Protein AF-A0A948DIG7-F1 (afdb_monomer)

pLDDT: mean 87.03, std 10.54, range [55.75, 97.38]

Radius of gyration: 34.76 Å; Cα contacts (8 Å, |Δi|>4): 6; chains: 1; bounding box: 61×40×96 Å

Sequence (88 aa):
MKIGQAIIILIFLVTLAVIHLGIFTKSMEIKYQIEEIKIEFDKMHAENLSLAAKVSEKSSLERVAAIAREELDMVYPNNINYLKRAEK

Foldseek 3Di:
DPPVVVVVVVVVVVVVVVVVVVVVVVVVVVVVVVVVVVVVVVVVVVVVVVVVVVVVVVVVVVVVVVCCCPVVVDDDDPDDDDDDDDDD

Structure (mmCIF, N/CA/C/O backbone):
data_AF-A0A948DIG7-F1
#
_entry.id   AF-A0A948DIG7-F1
#
loop_
_atom_site.group_PDB
_atom_site.id
_atom_site.type_symbol
_atom_site.la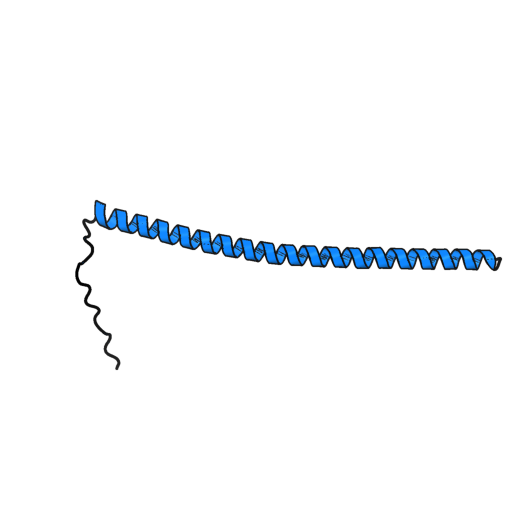bel_atom_id
_atom_site.label_alt_id
_atom_site.label_comp_id
_atom_site.label_asym_id
_atom_site.label_entity_id
_atom_site.label_seq_id
_atom_site.pdbx_PDB_ins_code
_atom_site.Cartn_x
_atom_site.Cartn_y
_atom_site.Cartn_z
_atom_site.occupancy
_atom_site.B_iso_or_equiv
_atom_site.auth_seq_id
_atom_site.auth_comp_id
_atom_site.auth_asym_id
_atom_site.auth_atom_id
_atom_site.pdbx_PDB_model_num
ATOM 1 N N . MET A 1 1 ? 24.943 -1.580 -50.218 1.00 60.19 1 MET A N 1
ATOM 2 C CA . MET A 1 1 ? 24.918 -0.785 -48.969 1.00 60.19 1 MET A CA 1
ATOM 3 C C . MET A 1 1 ? 26.358 -0.609 -48.510 1.00 60.19 1 MET A C 1
ATOM 5 O O . MET A 1 1 ? 27.060 -1.610 -48.431 1.00 60.19 1 MET A O 1
ATOM 9 N N . LYS A 1 2 ? 26.855 0.621 -48.327 1.00 78.31 2 LYS A N 1
ATOM 10 C CA . LYS A 1 2 ? 28.262 0.821 -47.926 1.00 78.31 2 LYS A CA 1
ATOM 11 C C . LYS A 1 2 ? 28.421 0.368 -46.468 1.00 78.31 2 LYS A C 1
ATOM 13 O O . LYS A 1 2 ? 27.561 0.688 -45.656 1.00 78.31 2 LYS A O 1
ATOM 18 N N . ILE A 1 3 ? 29.497 -0.347 -46.133 1.00 83.50 3 ILE A N 1
ATOM 19 C CA . ILE A 1 3 ? 29.753 -0.908 -44.786 1.00 83.50 3 ILE A CA 1
ATOM 20 C C . ILE A 1 3 ? 29.562 0.135 -43.668 1.00 83.50 3 ILE A C 1
ATOM 22 O O . ILE A 1 3 ? 28.964 -0.170 -42.641 1.00 83.50 3 ILE A O 1
ATOM 26 N N . GLY A 1 4 ? 29.949 1.393 -43.904 1.00 84.69 4 GLY A N 1
ATOM 27 C CA . GLY A 1 4 ? 29.723 2.487 -42.953 1.00 84.69 4 GLY A CA 1
ATOM 28 C C . GLY A 1 4 ? 28.247 2.750 -42.618 1.00 84.69 4 GLY A C 1
ATOM 29 O O . GLY A 1 4 ? 27.929 3.047 -41.473 1.00 84.69 4 GLY A O 1
ATOM 30 N N . GLN A 1 5 ? 27.322 2.576 -43.568 1.00 87.12 5 GLN A N 1
ATOM 31 C CA . GLN A 1 5 ? 25.882 2.731 -43.317 1.00 87.12 5 GLN A CA 1
ATOM 32 C C . GLN A 1 5 ? 25.336 1.592 -42.449 1.00 87.12 5 GLN A C 1
ATOM 34 O O . GLN A 1 5 ? 24.506 1.833 -41.580 1.00 87.12 5 GLN A O 1
ATOM 39 N N . ALA A 1 6 ? 25.831 0.365 -42.641 1.00 90.25 6 ALA A N 1
ATOM 40 C CA . ALA A 1 6 ? 25.436 -0.777 -41.819 1.00 90.25 6 ALA A CA 1
ATOM 41 C C . ALA A 1 6 ? 25.888 -0.609 -40.358 1.00 90.25 6 ALA A C 1
ATOM 43 O O . ALA A 1 6 ? 25.122 -0.905 -39.446 1.00 90.25 6 ALA A O 1
ATOM 44 N N . ILE A 1 7 ? 27.091 -0.068 -40.137 1.00 92.88 7 ILE A N 1
ATOM 45 C CA . ILE A 1 7 ? 27.619 0.213 -38.792 1.00 92.88 7 ILE A CA 1
ATOM 46 C C . ILE A 1 7 ? 26.768 1.269 -38.078 1.00 92.88 7 ILE A C 1
ATOM 48 O O . ILE A 1 7 ? 26.414 1.085 -36.917 1.00 92.88 7 ILE A O 1
ATOM 52 N N . ILE A 1 8 ? 26.384 2.346 -38.769 1.00 92.88 8 ILE A N 1
ATOM 53 C CA . ILE A 1 8 ? 25.538 3.403 -38.189 1.00 92.88 8 ILE A CA 1
ATOM 54 C C . ILE A 1 8 ? 24.161 2.852 -37.796 1.00 92.88 8 ILE A C 1
ATOM 56 O O . ILE A 1 8 ? 23.678 3.132 -36.700 1.00 92.88 8 ILE A O 1
ATOM 60 N N . ILE A 1 9 ? 23.550 2.034 -38.658 1.00 94.00 9 ILE A N 1
ATOM 61 C CA . ILE A 1 9 ? 22.258 1.392 -38.372 1.00 94.00 9 ILE A CA 1
ATOM 62 C C . ILE A 1 9 ? 22.379 0.452 -37.166 1.00 94.00 9 ILE A C 1
ATOM 64 O O . ILE A 1 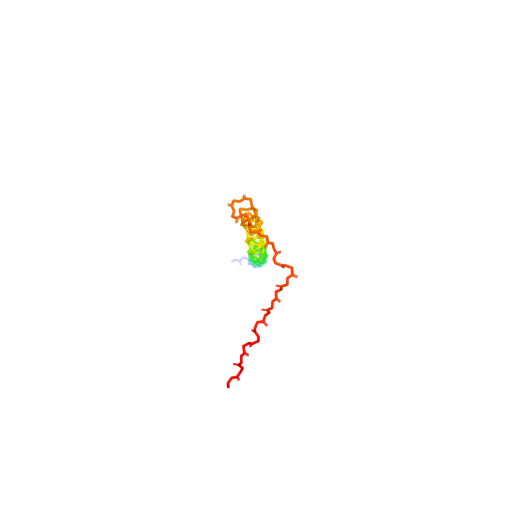9 ? 21.509 0.456 -36.298 1.00 94.00 9 ILE A O 1
ATOM 68 N N . LEU A 1 10 ? 23.468 -0.318 -37.079 1.00 94.94 10 LEU A N 1
ATOM 69 C CA . LEU A 1 10 ? 23.716 -1.212 -35.950 1.00 94.94 10 LEU A CA 1
ATOM 70 C C . LEU A 1 10 ? 23.824 -0.431 -34.634 1.00 94.94 10 LEU A C 1
ATOM 72 O O . LEU A 1 10 ? 23.160 -0.780 -33.663 1.00 94.94 10 LEU A O 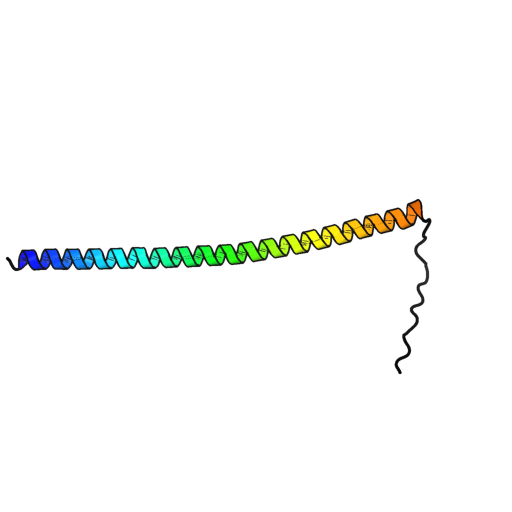1
ATOM 76 N N . ILE A 1 11 ? 24.613 0.648 -34.614 1.00 95.25 11 ILE A N 1
ATOM 77 C CA . ILE A 1 11 ? 24.765 1.506 -33.431 1.00 95.25 11 ILE A CA 1
ATOM 78 C C . ILE A 1 11 ? 23.407 2.073 -33.013 1.00 95.25 11 ILE A C 1
ATOM 80 O O . ILE A 1 11 ? 23.052 1.997 -31.840 1.00 95.25 11 ILE A O 1
ATOM 84 N N . PHE A 1 12 ? 22.620 2.568 -33.969 1.00 96.25 12 PHE A N 1
ATOM 85 C CA . PHE A 1 12 ? 21.292 3.114 -33.701 1.00 96.25 12 PHE A CA 1
ATOM 86 C C . PHE A 1 12 ? 20.349 2.084 -33.061 1.00 96.25 12 PHE A C 1
ATOM 88 O O . PHE A 1 12 ? 19.679 2.387 -32.072 1.00 96.25 12 PHE A O 1
ATOM 95 N N . LEU A 1 13 ? 20.338 0.848 -33.570 1.00 95.69 13 LEU A N 1
ATOM 96 C CA . LEU A 1 13 ? 19.536 -0.238 -33.001 1.00 95.69 13 LEU A CA 1
ATOM 97 C C . LEU A 1 13 ? 19.986 -0.608 -31.584 1.00 95.69 13 LEU A C 1
ATOM 99 O O . LEU A 1 13 ? 19.144 -0.810 -30.710 1.00 95.69 13 LEU A O 1
ATOM 103 N N . VAL A 1 14 ? 21.296 -0.652 -31.335 1.00 96.06 14 VAL A N 1
ATOM 104 C CA . VAL A 1 14 ? 21.838 -0.919 -29.995 1.00 96.06 14 VAL A CA 1
ATOM 105 C C . VAL A 1 14 ? 21.444 0.194 -29.024 1.00 96.06 14 VAL A C 1
ATOM 107 O O . VAL A 1 14 ? 20.992 -0.094 -27.918 1.00 96.06 14 VAL A O 1
ATOM 110 N N . THR A 1 15 ? 21.544 1.462 -29.433 1.00 95.81 15 THR A N 1
ATOM 111 C CA . THR A 1 15 ? 21.125 2.591 -28.591 1.00 95.81 15 THR A CA 1
ATOM 112 C C . THR A 1 15 ? 19.635 2.518 -28.261 1.00 95.81 15 THR A C 1
ATOM 114 O O . THR A 1 15 ? 19.263 2.666 -27.098 1.00 95.81 15 THR A O 1
ATOM 117 N N . LEU A 1 16 ? 18.783 2.221 -29.247 1.00 96.00 16 LEU A N 1
ATOM 118 C CA . LEU A 1 16 ? 17.349 2.030 -29.018 1.00 96.00 16 LEU A CA 1
ATOM 119 C C . LEU A 1 16 ? 17.064 0.889 -28.038 1.00 96.00 16 LEU A C 1
ATOM 121 O O . LEU A 1 16 ? 16.232 1.051 -27.147 1.00 96.00 16 LEU A O 1
ATOM 125 N N . ALA A 1 17 ? 17.769 -0.236 -28.163 1.00 95.50 17 ALA A N 1
ATOM 126 C CA . ALA A 1 17 ? 17.606 -1.367 -27.255 1.00 95.50 17 ALA A CA 1
ATOM 127 C C . ALA A 1 17 ? 17.977 -0.998 -25.809 1.00 95.50 17 ALA A C 1
ATOM 129 O O . ALA A 1 17 ? 17.228 -1.311 -24.883 1.00 95.50 17 ALA A O 1
ATOM 130 N N . VAL A 1 18 ? 19.086 -0.275 -25.611 1.00 96.19 18 VAL A N 1
ATOM 131 C CA . VAL A 1 18 ? 19.520 0.190 -24.282 1.00 96.19 18 VAL A CA 1
ATOM 132 C C . VAL A 1 18 ? 18.503 1.155 -23.673 1.00 96.19 18 VAL A C 1
ATOM 134 O O . VAL A 1 18 ? 18.139 1.002 -22.507 1.00 96.19 18 VAL A O 1
ATOM 137 N N . ILE A 1 19 ? 17.999 2.114 -24.458 1.00 96.44 19 ILE A N 1
ATOM 138 C CA . ILE A 1 19 ? 16.958 3.046 -24.000 1.00 96.44 19 ILE A CA 1
ATOM 139 C C . ILE A 1 19 ? 15.698 2.273 -23.601 1.00 96.44 19 ILE A C 1
ATOM 141 O O . ILE A 1 19 ? 15.141 2.515 -22.530 1.00 96.44 19 ILE A O 1
ATOM 145 N N . HIS A 1 20 ? 15.267 1.318 -24.428 1.00 95.69 20 HIS A N 1
ATOM 146 C CA . HIS A 1 20 ? 14.073 0.530 -24.150 1.00 95.69 20 HIS A CA 1
ATOM 147 C C . HIS A 1 20 ? 14.203 -0.262 -22.841 1.00 95.69 20 HIS A C 1
ATOM 149 O O . HIS A 1 20 ? 13.282 -0.230 -22.020 1.00 95.69 20 HIS A O 1
ATOM 155 N N . LEU A 1 21 ? 15.348 -0.913 -22.620 1.00 94.75 21 LEU A N 1
ATOM 156 C CA . LEU A 1 21 ? 15.656 -1.617 -21.374 1.00 94.75 21 LEU A CA 1
ATOM 157 C C . LEU A 1 21 ? 15.636 -0.671 -20.169 1.00 94.75 21 LEU A C 1
ATOM 159 O O . LEU A 1 21 ? 15.030 -0.994 -19.151 1.00 94.75 21 LEU A O 1
ATOM 163 N N . GLY A 1 22 ? 16.232 0.518 -20.293 1.00 94.88 22 GLY A N 1
ATOM 164 C CA . GLY A 1 22 ? 16.230 1.522 -19.227 1.00 94.88 22 GLY A CA 1
ATOM 165 C C . GLY A 1 22 ? 14.818 1.963 -18.830 1.00 94.88 22 GLY A C 1
ATOM 166 O O . GLY A 1 22 ? 14.485 1.982 -17.644 1.00 94.88 22 GLY A O 1
ATOM 167 N N . ILE A 1 23 ? 13.966 2.251 -19.820 1.00 94.50 23 ILE A N 1
ATOM 168 C CA . ILE A 1 23 ? 12.561 2.628 -19.595 1.00 94.50 23 ILE A CA 1
ATOM 169 C C . ILE A 1 23 ? 11.794 1.482 -18.929 1.00 94.50 23 ILE A C 1
ATOM 171 O O . ILE A 1 23 ? 11.036 1.711 -17.987 1.00 94.50 23 ILE A O 1
ATOM 175 N N . PHE A 1 24 ? 12.001 0.248 -19.391 1.00 94.88 24 PHE A N 1
ATOM 176 C CA . PHE A 1 24 ? 11.318 -0.921 -18.848 1.00 94.88 24 PHE A CA 1
ATOM 177 C C . PHE A 1 24 ? 11.679 -1.164 -17.379 1.00 94.88 24 PHE A C 1
ATOM 179 O O . PHE A 1 24 ? 10.787 -1.305 -16.541 1.00 94.88 24 PHE A O 1
ATOM 186 N N . THR A 1 25 ? 12.972 -1.129 -17.050 1.00 94.56 25 THR A N 1
ATOM 187 C CA . THR A 1 25 ? 13.453 -1.291 -15.672 1.00 94.56 25 THR A CA 1
ATOM 188 C C . THR A 1 25 ? 12.902 -0.199 -14.761 1.00 94.56 25 THR A C 1
ATOM 190 O O . THR A 1 25 ? 12.398 -0.504 -13.682 1.00 94.56 25 THR A O 1
ATOM 193 N N . LYS A 1 26 ? 12.912 1.066 -15.207 1.00 94.50 26 LYS A N 1
ATOM 194 C CA . LYS A 1 26 ? 12.340 2.173 -14.426 1.00 94.50 26 LYS A CA 1
ATOM 195 C C . LYS A 1 26 ? 10.833 2.043 -14.237 1.00 94.50 26 LYS A C 1
ATOM 197 O O . LYS A 1 26 ? 10.330 2.319 -13.154 1.00 94.50 26 LYS A O 1
ATOM 202 N N . SER A 1 27 ? 10.113 1.586 -15.258 1.00 94.19 27 SER A N 1
ATOM 203 C CA . SER A 1 27 ? 8.677 1.329 -15.142 1.00 94.19 27 SER A CA 1
ATOM 204 C C . SER A 1 27 ? 8.379 0.230 -14.120 1.00 94.19 27 SER A C 1
ATOM 206 O O . SER A 1 27 ? 7.458 0.384 -13.320 1.00 94.19 27 SER A O 1
ATOM 208 N N . MET A 1 28 ? 9.167 -0.850 -14.107 1.00 93.62 28 MET A N 1
ATOM 209 C CA . MET A 1 28 ? 9.045 -1.894 -13.088 1.00 93.62 28 MET A CA 1
ATOM 210 C C . MET A 1 28 ? 9.342 -1.364 -11.685 1.00 93.62 28 MET A C 1
ATOM 212 O O . MET A 1 28 ? 8.546 -1.595 -10.782 1.00 93.62 28 MET A O 1
ATOM 216 N N . GLU A 1 29 ? 10.436 -0.622 -11.508 1.00 95.25 29 GLU A N 1
ATOM 217 C CA . GLU A 1 29 ? 10.814 -0.024 -10.219 1.00 95.25 29 GLU A CA 1
ATOM 218 C C . GLU A 1 29 ? 9.681 0.844 -9.651 1.00 95.25 29 GLU A C 1
ATOM 220 O O . GLU A 1 29 ? 9.277 0.666 -8.504 1.00 95.25 29 GLU A O 1
ATOM 225 N N . ILE A 1 30 ? 9.096 1.711 -10.483 1.00 94.62 30 ILE A N 1
ATOM 226 C CA . ILE A 1 30 ? 7.967 2.564 -10.090 1.00 94.62 30 ILE A CA 1
ATOM 227 C C . ILE A 1 30 ? 6.750 1.722 -9.692 1.00 94.62 30 ILE A C 1
ATOM 229 O O . ILE A 1 30 ? 6.097 2.024 -8.697 1.00 94.62 30 ILE A O 1
ATOM 233 N N . LYS A 1 31 ? 6.432 0.656 -10.436 1.00 94.81 31 LYS A N 1
ATOM 234 C CA . LYS A 1 31 ? 5.307 -0.229 -10.091 1.00 94.81 31 LYS A CA 1
ATOM 235 C C . LYS A 1 31 ? 5.499 -0.897 -8.734 1.00 94.81 31 LYS A C 1
ATOM 237 O O . LYS A 1 31 ? 4.548 -0.950 -7.963 1.00 94.81 31 LYS A O 1
ATOM 242 N N . TYR A 1 32 ? 6.708 -1.372 -8.442 1.00 95.75 32 TYR A N 1
ATOM 243 C CA . TYR A 1 32 ? 7.018 -1.961 -7.140 1.00 95.75 32 TYR A CA 1
ATOM 244 C C . TYR A 1 32 ? 6.872 -0.945 -6.009 1.00 95.75 32 TYR A C 1
ATOM 246 O O . TYR A 1 32 ? 6.216 -1.247 -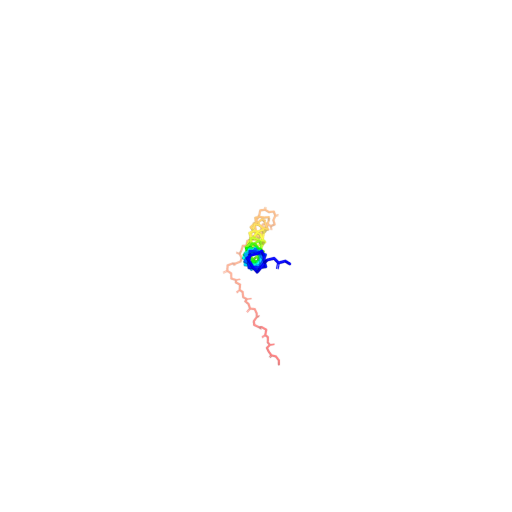5.018 1.00 95.75 32 TYR A O 1
ATOM 254 N N . GLN A 1 33 ? 7.399 0.269 -6.187 1.00 96.12 33 GLN A N 1
ATOM 255 C CA . GLN A 1 33 ? 7.265 1.339 -5.194 1.00 96.12 33 GLN A CA 1
ATOM 256 C C . GLN A 1 33 ? 5.798 1.707 -4.942 1.00 96.12 33 GLN A C 1
ATOM 258 O O . GLN A 1 33 ? 5.395 1.889 -3.798 1.00 96.12 33 GLN A O 1
ATOM 263 N N . ILE A 1 34 ? 4.978 1.780 -5.995 1.00 96.31 34 ILE A N 1
ATOM 264 C CA . ILE A 1 34 ? 3.539 2.043 -5.859 1.00 96.31 34 ILE A CA 1
ATOM 265 C C . ILE A 1 34 ? 2.856 0.938 -5.049 1.00 96.31 34 ILE A C 1
ATOM 267 O O . ILE A 1 34 ? 2.046 1.243 -4.175 1.00 96.31 34 ILE A O 1
ATOM 271 N N . GLU A 1 35 ? 3.163 -0.329 -5.329 1.00 95.69 35 GLU A N 1
ATOM 272 C CA . GLU A 1 35 ? 2.543 -1.449 -4.617 1.00 95.69 35 GLU A CA 1
ATOM 273 C C . GLU A 1 35 ? 2.965 -1.478 -3.142 1.00 95.69 35 GLU A C 1
ATOM 275 O O . GLU A 1 35 ? 2.128 -1.687 -2.269 1.00 95.69 35 GLU A O 1
ATOM 280 N N . GLU A 1 36 ? 4.234 -1.195 -2.848 1.00 96.62 36 GLU A N 1
ATOM 281 C CA . GLU A 1 36 ? 4.738 -1.101 -1.476 1.00 96.62 36 GLU A CA 1
ATOM 282 C C . GLU A 1 36 ? 4.042 0.021 -0.694 1.00 96.62 36 GLU A C 1
ATOM 284 O O . GLU A 1 36 ? 3.512 -0.220 0.393 1.00 96.62 36 GLU A O 1
ATOM 289 N N . ILE A 1 37 ? 3.940 1.215 -1.289 1.00 97.00 37 ILE A N 1
ATOM 290 C CA . ILE A 1 37 ? 3.220 2.354 -0.699 1.00 97.00 37 ILE A CA 1
ATOM 291 C C . ILE A 1 37 ? 1.751 1.999 -0.455 1.00 97.00 37 ILE A C 1
ATOM 293 O O . ILE A 1 37 ? 1.184 2.359 0.575 1.00 97.00 37 ILE A O 1
ATOM 297 N N . LYS A 1 38 ? 1.118 1.289 -1.392 1.00 96.44 38 LYS A N 1
ATOM 298 C CA . LYS A 1 38 ? -0.276 0.866 -1.258 1.00 96.44 38 LYS A CA 1
ATOM 299 C C . LYS A 1 38 ? -0.462 -0.117 -0.101 1.00 96.44 38 LYS A C 1
ATOM 301 O O . LYS A 1 38 ? -1.393 0.046 0.681 1.00 96.44 38 LYS A O 1
ATOM 306 N N . ILE A 1 39 ? 0.436 -1.091 0.040 1.00 96.75 39 ILE A N 1
ATOM 307 C CA . ILE A 1 39 ? 0.418 -2.043 1.160 1.00 96.75 39 ILE A CA 1
ATOM 308 C C . ILE A 1 39 ? 0.566 -1.304 2.495 1.00 96.75 39 ILE A C 1
ATOM 310 O O . ILE A 1 39 ? -0.163 -1.590 3.449 1.00 96.75 39 ILE A O 1
ATOM 314 N N . GLU A 1 40 ? 1.491 -0.346 2.574 1.00 96.75 40 GLU A N 1
ATOM 315 C CA . GLU A 1 40 ? 1.694 0.449 3.786 1.00 96.75 40 GLU A CA 1
ATOM 316 C C . GLU A 1 40 ? 0.462 1.304 4.110 1.00 96.75 40 GLU A C 1
ATOM 318 O O . GLU A 1 40 ? -0.005 1.311 5.252 1.00 96.75 40 GLU A O 1
ATOM 323 N N . PHE A 1 41 ? -0.127 1.941 3.097 1.00 97.38 41 PHE A N 1
ATOM 324 C CA . PHE A 1 41 ? -1.366 2.698 3.239 1.00 97.38 41 PHE A CA 1
ATOM 325 C C . PHE A 1 41 ? -2.517 1.830 3.762 1.00 97.38 41 PHE A C 1
ATOM 327 O O . PHE A 1 41 ? -3.174 2.210 4.733 1.00 97.38 41 PHE A O 1
ATOM 334 N N . ASP A 1 42 ? -2.739 0.653 3.174 1.00 96.56 42 ASP A N 1
ATOM 335 C CA . ASP A 1 42 ? -3.815 -0.255 3.582 1.00 96.56 42 ASP A CA 1
ATOM 336 C C . ASP A 1 42 ? -3.623 -0.729 5.031 1.00 96.56 42 ASP A C 1
ATOM 338 O O . ASP A 1 42 ? -4.583 -0.799 5.806 1.00 96.56 42 ASP A O 1
ATOM 342 N N . LYS A 1 43 ? -2.372 -0.978 5.441 1.00 97.25 43 LYS A N 1
ATOM 343 C CA . LYS A 1 43 ? -2.032 -1.309 6.830 1.00 97.25 43 LYS A CA 1
ATOM 344 C C . LYS A 1 43 ? -2.364 -0.159 7.782 1.00 97.25 43 LYS A C 1
ATOM 346 O O . LYS A 1 43 ? -3.024 -0.388 8.797 1.00 97.25 43 LYS A O 1
ATOM 351 N N . MET A 1 44 ? -1.947 1.066 7.456 1.00 95.56 44 MET A N 1
ATOM 352 C CA . MET A 1 44 ? -2.252 2.253 8.267 1.00 95.56 44 MET A CA 1
ATOM 353 C C . MET A 1 44 ? -3.761 2.516 8.336 1.00 95.56 44 MET A C 1
ATOM 355 O O . MET A 1 44 ? -4.287 2.874 9.390 1.00 95.56 44 MET A O 1
ATOM 359 N N . HIS A 1 45 ? -4.478 2.310 7.231 1.00 96.38 45 HIS A N 1
ATOM 360 C CA . HIS A 1 45 ? -5.926 2.469 7.177 1.00 96.38 45 HIS A CA 1
ATOM 361 C C . HIS A 1 45 ? -6.645 1.453 8.074 1.00 96.38 45 HIS A C 1
ATOM 363 O O . HIS A 1 45 ? -7.527 1.828 8.851 1.00 96.38 45 HIS A O 1
ATOM 369 N N . ALA A 1 46 ? -6.232 0.185 8.027 1.00 95.44 46 ALA A N 1
ATOM 370 C CA . ALA A 1 46 ? -6.769 -0.860 8.894 1.00 95.44 46 ALA A CA 1
ATOM 371 C C . ALA A 1 46 ? -6.490 -0.580 10.380 1.00 95.44 46 ALA A C 1
ATOM 373 O O . ALA A 1 46 ? -7.369 -0.764 11.227 1.00 95.44 46 ALA A O 1
ATOM 374 N N . GLU A 1 47 ? -5.290 -0.096 10.708 1.00 96.31 47 GLU A N 1
ATOM 375 C CA . GLU A 1 47 ? -4.939 0.292 12.075 1.00 96.31 47 GLU A CA 1
ATOM 376 C C . GLU A 1 47 ? -5.790 1.471 12.564 1.00 96.31 47 GLU A C 1
ATOM 378 O O . GLU A 1 47 ? -6.331 1.424 13.671 1.00 96.31 47 GLU A O 1
ATOM 383 N N . ASN A 1 48 ? -5.999 2.480 11.716 1.00 96.25 48 ASN A N 1
ATOM 384 C CA . ASN A 1 48 ? -6.867 3.611 12.029 1.00 96.25 48 ASN A CA 1
ATOM 385 C C . ASN A 1 48 ? -8.318 3.166 12.279 1.00 96.25 48 ASN A C 1
ATOM 387 O O . ASN A 1 48 ? -8.920 3.556 13.277 1.00 96.25 48 ASN A O 1
ATOM 391 N N . LEU A 1 49 ? -8.867 2.285 11.435 1.00 92.75 49 LEU A N 1
ATOM 392 C CA . LEU A 1 49 ? -10.202 1.709 11.641 1.00 92.75 49 LEU A CA 1
ATOM 393 C C . LEU A 1 49 ? -10.302 0.936 12.963 1.00 92.75 49 LEU A C 1
ATOM 395 O O . LEU A 1 49 ? -11.283 1.081 13.694 1.00 92.75 49 LEU A O 1
ATOM 399 N N . SER A 1 50 ? -9.279 0.149 13.300 1.00 95.31 50 SER A N 1
ATOM 400 C CA . SER A 1 50 ? -9.209 -0.583 14.571 1.00 95.31 50 SER A CA 1
ATOM 401 C C . SER A 1 50 ? -9.182 0.362 15.777 1.00 95.31 50 SER A C 1
ATOM 403 O O . SER A 1 50 ? -9.903 0.156 16.757 1.00 95.31 50 SER A O 1
ATOM 405 N N . LEU A 1 51 ? -8.394 1.437 15.707 1.00 93.88 51 LEU A N 1
ATOM 406 C CA . LEU A 1 51 ? -8.344 2.462 16.750 1.00 93.88 51 LEU A CA 1
ATOM 407 C C . LEU A 1 51 ? -9.674 3.211 16.872 1.00 93.88 51 LEU A C 1
ATOM 409 O O . LEU A 1 51 ? -10.161 3.398 17.987 1.00 93.88 51 LEU A O 1
ATOM 413 N N . ALA A 1 52 ? -10.299 3.573 15.752 1.00 90.25 52 ALA A N 1
ATOM 414 C CA . ALA A 1 52 ? -11.612 4.210 15.735 1.00 90.25 52 ALA A CA 1
ATOM 415 C C . ALA A 1 52 ? -12.680 3.320 16.392 1.00 90.25 52 ALA A C 1
ATOM 417 O O . ALA A 1 52 ? -13.470 3.804 17.205 1.00 90.25 52 ALA A O 1
ATOM 418 N N . ALA A 1 53 ? -12.658 2.011 16.119 1.00 90.00 53 ALA A N 1
ATOM 419 C CA . ALA A 1 53 ? -13.548 1.050 16.765 1.00 90.00 53 ALA A CA 1
ATOM 420 C C . ALA A 1 53 ? -13.336 1.003 18.288 1.00 90.00 53 ALA A C 1
ATOM 422 O O . ALA A 1 53 ? -14.304 1.103 19.040 1.00 90.00 53 ALA A O 1
ATOM 423 N N . LYS A 1 54 ? -12.079 0.947 18.753 1.00 91.62 54 LYS A N 1
ATOM 424 C CA . LYS A 1 54 ? -11.746 0.971 20.192 1.00 91.62 54 LYS A CA 1
ATOM 425 C C . LYS A 1 54 ? -12.206 2.256 20.881 1.00 91.62 54 LYS A C 1
ATOM 427 O O . LYS A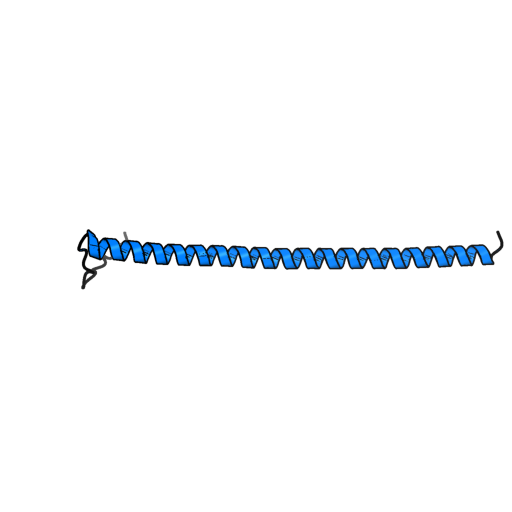 1 54 ? -12.718 2.214 21.999 1.00 91.62 54 LYS A O 1
ATOM 432 N N . VAL A 1 55 ? -12.038 3.405 20.226 1.00 90.44 55 VAL A N 1
ATOM 433 C CA . VAL A 1 55 ? -12.520 4.694 20.747 1.00 90.44 55 VAL A CA 1
ATOM 434 C C . VAL A 1 55 ? -14.045 4.695 20.843 1.00 90.44 55 VAL A C 1
ATOM 436 O O . VAL A 1 55 ? -14.589 5.092 21.874 1.00 90.44 55 VAL A O 1
ATOM 439 N N . SER A 1 56 ? -14.735 4.205 19.811 1.00 84.19 56 SER A N 1
ATOM 440 C CA . SER A 1 56 ? -16.195 4.097 19.808 1.00 84.19 56 SER A CA 1
ATOM 441 C C . SER A 1 56 ? -16.707 3.158 20.903 1.00 84.19 56 SER A C 1
ATOM 443 O O . SER A 1 56 ? -17.690 3.479 21.569 1.00 84.19 56 SER A O 1
ATOM 445 N N . GLU A 1 57 ? -16.049 2.018 21.117 1.00 88.38 57 GLU A N 1
ATOM 446 C CA . GLU A 1 57 ? -16.382 1.079 22.192 1.00 88.38 57 GLU A CA 1
ATOM 447 C C . GLU A 1 57 ? -16.250 1.749 23.562 1.00 88.38 57 GLU A C 1
ATOM 449 O O . GLU A 1 57 ? -17.196 1.739 24.352 1.00 88.38 57 GLU A O 1
ATOM 454 N N . LYS A 1 58 ? -15.115 2.410 23.819 1.00 86.25 58 LYS A N 1
ATOM 455 C CA . LYS A 1 58 ? -14.875 3.118 25.079 1.00 86.25 58 LYS A CA 1
ATOM 456 C C . LYS A 1 58 ? -15.890 4.239 25.310 1.00 86.25 58 LYS A C 1
ATOM 458 O O . LYS A 1 58 ? -16.453 4.333 26.396 1.00 86.25 58 LYS A O 1
ATOM 463 N N . SER A 1 59 ? -16.170 5.044 24.287 1.00 82.75 59 SER A N 1
ATOM 464 C CA . SER A 1 59 ? -17.176 6.109 24.365 1.00 82.75 59 SER A CA 1
ATOM 465 C C . SER A 1 59 ? -18.577 5.549 24.630 1.00 82.75 59 SER A C 1
ATOM 467 O O . SER A 1 59 ? -19.331 6.097 25.434 1.00 82.75 59 SER A O 1
ATOM 469 N N . SER A 1 60 ? -18.922 4.415 24.013 1.00 83.94 60 SER A N 1
ATOM 470 C CA . SER A 1 60 ? -20.191 3.738 24.277 1.00 83.94 60 SER A CA 1
ATOM 471 C C . SER A 1 60 ? -20.262 3.190 25.704 1.00 83.94 60 SER A C 1
ATOM 473 O O . SER A 1 60 ? -21.308 3.316 26.335 1.00 83.94 60 SER A O 1
ATOM 475 N N . LEU A 1 61 ? -19.177 2.617 26.234 1.00 81.56 61 LEU A N 1
ATOM 476 C CA . LEU A 1 61 ? -19.102 2.158 27.626 1.00 81.56 61 LEU A CA 1
ATOM 477 C C . LEU A 1 61 ? -19.258 3.316 28.614 1.00 81.56 61 LEU A C 1
ATOM 479 O O . LEU A 1 61 ? -20.015 3.195 29.574 1.00 81.56 61 LEU A O 1
ATOM 48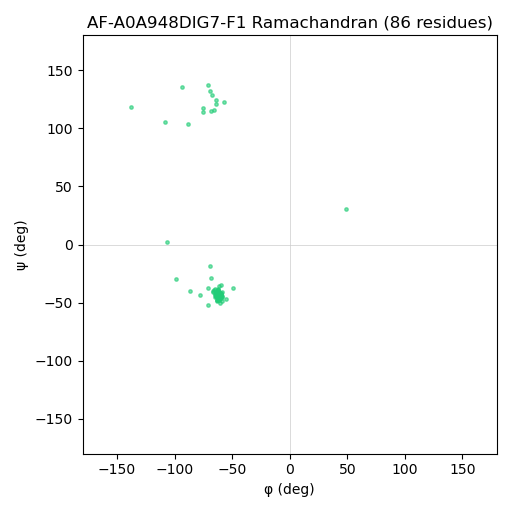3 N N . GLU A 1 62 ? -18.598 4.447 28.362 1.00 82.38 62 GLU A N 1
ATOM 484 C CA . GLU A 1 62 ? -18.747 5.657 29.178 1.00 82.38 62 GLU A CA 1
ATOM 485 C C . GLU A 1 62 ? -20.192 6.167 29.153 1.00 82.38 62 GLU A C 1
ATOM 487 O O . GLU A 1 62 ? -20.757 6.458 30.208 1.00 82.38 62 GLU A O 1
ATOM 492 N N . ARG A 1 63 ? -20.828 6.181 27.973 1.00 79.62 63 ARG A N 1
ATOM 493 C CA . ARG A 1 63 ? -22.243 6.548 27.827 1.00 79.62 63 ARG A CA 1
ATOM 494 C C . ARG A 1 63 ? -23.164 5.599 28.594 1.00 79.62 63 ARG A C 1
ATOM 496 O O . ARG A 1 63 ? -24.044 6.056 29.313 1.00 79.62 63 ARG A O 1
ATOM 503 N N . VAL A 1 64 ? -22.957 4.287 28.472 1.00 79.88 64 VAL A N 1
ATOM 504 C CA . VAL A 1 64 ? -23.742 3.278 29.205 1.00 79.88 64 VAL A CA 1
ATOM 505 C C . VAL A 1 64 ? -23.550 3.432 30.714 1.00 79.88 64 VAL A C 1
ATOM 507 O O . VAL A 1 64 ? -24.525 3.387 31.457 1.00 79.88 64 VAL A O 1
ATOM 510 N N . ALA A 1 65 ? -22.322 3.673 31.178 1.00 77.00 65 ALA A N 1
ATOM 511 C CA . ALA A 1 65 ? -22.028 3.879 32.593 1.00 77.00 65 ALA A CA 1
ATOM 512 C C . ALA A 1 65 ? -22.612 5.187 33.152 1.00 77.00 65 ALA A C 1
ATOM 514 O O . ALA A 1 65 ? -22.868 5.263 34.354 1.00 77.00 65 ALA A O 1
ATOM 515 N N . ALA A 1 66 ? -22.777 6.219 32.320 1.00 79.31 66 ALA A N 1
ATOM 516 C CA . ALA A 1 66 ? -23.465 7.452 32.695 1.00 79.31 66 ALA A CA 1
ATOM 517 C C . ALA A 1 66 ? -24.972 7.206 32.844 1.00 79.31 66 ALA A C 1
ATOM 519 O O . ALA A 1 66 ? -25.513 7.438 33.919 1.00 79.31 66 ALA A O 1
ATOM 520 N N . ILE A 1 67 ? -25.613 6.608 31.832 1.00 80.31 67 ILE A N 1
ATOM 521 C CA . ILE A 1 67 ? -27.049 6.272 31.863 1.00 80.31 67 ILE A CA 1
ATOM 522 C C . ILE A 1 67 ? -27.372 5.335 33.037 1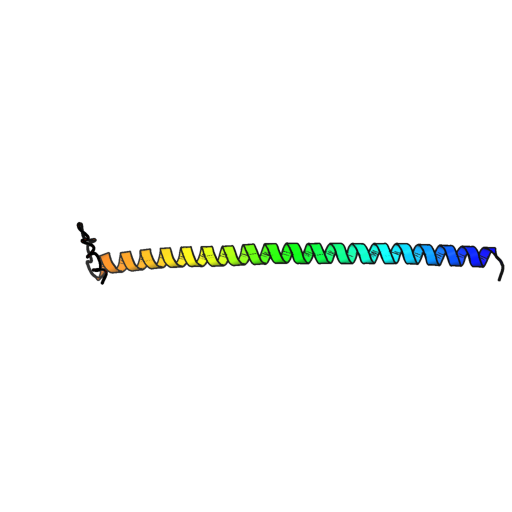.00 80.31 67 ILE A C 1
ATOM 524 O O . ILE A 1 67 ? -28.330 5.564 33.769 1.00 80.31 67 ILE A O 1
ATOM 528 N N . ALA A 1 68 ? -26.551 4.307 33.274 1.00 79.12 68 ALA A N 1
ATOM 529 C CA . ALA A 1 68 ? -26.756 3.381 34.387 1.00 79.12 68 ALA A CA 1
ATOM 530 C C . ALA A 1 68 ? -26.699 4.076 35.759 1.00 79.12 68 ALA A C 1
ATOM 532 O O . ALA A 1 68 ? -27.444 3.705 36.661 1.00 79.12 68 ALA A O 1
ATOM 533 N N . ARG A 1 69 ? -25.837 5.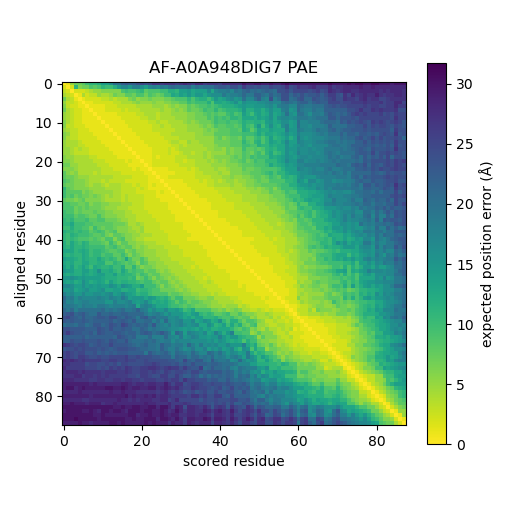087 35.919 1.00 80.81 69 ARG A N 1
ATOM 534 C CA . ARG A 1 69 ? -25.736 5.858 37.166 1.00 80.81 69 ARG A CA 1
ATOM 535 C C . ARG A 1 69 ? -26.858 6.880 37.314 1.00 80.81 69 ARG A C 1
ATOM 537 O O . ARG A 1 69 ? -27.391 7.009 38.405 1.00 80.81 69 ARG A O 1
ATOM 544 N N . GLU A 1 70 ? -27.183 7.609 36.250 1.00 83.69 70 GLU A N 1
ATOM 545 C CA . GLU A 1 70 ? -28.092 8.761 36.315 1.00 83.69 70 GLU A CA 1
ATOM 546 C C . GLU A 1 70 ? -29.569 8.378 36.177 1.00 83.69 70 GLU A C 1
ATOM 548 O O . GLU A 1 70 ? -30.406 8.933 36.883 1.00 83.69 70 GLU A O 1
ATOM 553 N N . GLU A 1 71 ? -29.905 7.429 35.299 1.00 81.62 71 GLU A N 1
ATOM 554 C CA . GLU A 1 71 ? -31.303 7.054 35.028 1.00 81.62 71 GLU A CA 1
ATOM 555 C C . GLU A 1 71 ? -31.743 5.794 35.779 1.00 81.62 71 GLU A C 1
ATOM 557 O O . GLU A 1 71 ? -32.921 5.644 36.099 1.00 81.62 71 GLU A O 1
ATOM 562 N N . LEU A 1 72 ? -30.810 4.876 36.052 1.00 81.00 72 LEU A N 1
ATOM 563 C CA . LEU A 1 72 ? -31.108 3.587 36.689 1.00 81.00 72 LEU A CA 1
ATOM 564 C C . LEU A 1 72 ? -30.659 3.511 38.154 1.00 81.00 72 LEU A C 1
ATOM 566 O O . LEU A 1 72 ? -30.812 2.456 38.769 1.00 81.00 72 LEU A O 1
ATOM 570 N N . ASP A 1 73 ? -30.098 4.600 38.693 1.00 80.56 73 ASP A N 1
ATOM 571 C CA . ASP A 1 73 ? -29.579 4.720 40.066 1.00 80.56 73 ASP A CA 1
ATOM 572 C C . ASP A 1 73 ? -28.656 3.543 40.462 1.00 80.56 73 ASP A C 1
ATOM 574 O O . ASP A 1 73 ? -28.593 3.098 41.613 1.00 80.56 73 ASP A O 1
ATOM 578 N N . MET A 1 74 ? -27.948 2.970 39.476 1.00 74.06 74 MET A N 1
ATOM 579 C CA . MET A 1 74 ? -27.070 1.828 39.705 1.00 74.06 74 MET A CA 1
ATOM 580 C C . MET A 1 74 ? -25.785 2.292 40.388 1.00 74.06 74 MET A C 1
ATOM 582 O O . MET A 1 74 ? -24.969 3.018 39.816 1.00 74.06 74 MET A O 1
ATOM 586 N N . VAL A 1 75 ? -25.563 1.792 41.602 1.00 76.81 75 VAL A N 1
ATOM 587 C CA . VAL A 1 75 ? -24.336 2.019 42.372 1.00 76.81 75 VAL A CA 1
ATOM 588 C C . VAL A 1 75 ? -23.355 0.875 42.129 1.00 76.81 75 VAL A C 1
ATOM 590 O O . VAL A 1 75 ? -23.727 -0.300 42.153 1.00 76.81 75 VAL A O 1
ATOM 593 N N . TYR A 1 76 ? -22.083 1.210 41.908 1.00 71.56 76 TYR A N 1
ATOM 594 C CA . TYR A 1 76 ? -21.040 0.201 41.735 1.00 71.56 76 TYR A CA 1
ATOM 595 C C . TYR A 1 76 ? -20.876 -0.602 43.042 1.00 71.56 76 TYR A C 1
ATOM 597 O O . TYR A 1 76 ? -20.659 -0.004 44.098 1.00 71.56 76 TYR A O 1
ATOM 605 N N . PRO A 1 77 ? -20.990 -1.940 43.017 1.00 75.44 77 PRO A N 1
ATOM 606 C CA . PRO A 1 77 ? -20.942 -2.741 44.234 1.00 75.44 77 PRO A CA 1
ATOM 607 C C . PRO A 1 77 ? -19.534 -2.746 44.846 1.00 75.44 77 PRO A C 1
ATOM 609 O O . PRO A 1 77 ? -18.553 -3.036 44.165 1.00 75.44 77 PRO A O 1
ATOM 612 N N . ASN A 1 78 ? -19.443 -2.495 46.157 1.00 75.19 78 ASN A N 1
ATOM 613 C CA . ASN A 1 78 ? -18.172 -2.477 46.901 1.00 75.19 78 ASN A CA 1
ATOM 614 C C . ASN A 1 78 ? -17.522 -3.864 47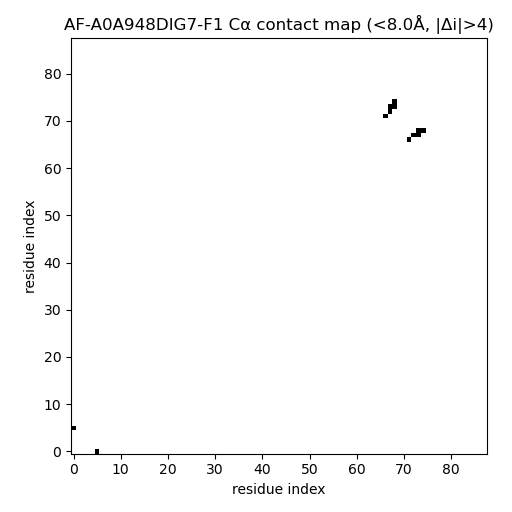.053 1.00 75.19 78 ASN A C 1
ATOM 616 O O . ASN A 1 78 ? -16.337 -3.955 47.352 1.00 75.19 78 ASN A O 1
ATOM 620 N N . ASN A 1 79 ? -18.288 -4.944 46.870 1.00 70.88 79 ASN A N 1
ATOM 621 C CA . ASN A 1 79 ? -17.806 -6.319 46.961 1.00 70.88 79 ASN A CA 1
ATOM 622 C C . ASN A 1 79 ? -18.397 -7.153 45.825 1.00 70.88 79 ASN A C 1
ATOM 624 O O . ASN A 1 79 ? -19.612 -7.340 45.751 1.00 70.88 79 ASN A O 1
ATOM 628 N N . ILE A 1 80 ? -17.529 -7.681 44.961 1.00 72.62 80 ILE A N 1
ATOM 629 C CA . ILE A 1 80 ? -17.904 -8.591 43.876 1.00 72.62 80 ILE A CA 1
ATOM 630 C C . ILE A 1 80 ? -17.397 -9.985 44.244 1.00 72.62 80 ILE A C 1
ATOM 632 O O . ILE A 1 80 ? -16.202 -10.264 44.168 1.00 72.62 80 ILE A O 1
ATOM 636 N N . ASN A 1 81 ? -18.310 -10.868 44.652 1.00 71.19 81 ASN A N 1
ATOM 637 C CA . ASN A 1 81 ? -17.992 -12.271 44.902 1.00 71.19 81 ASN A CA 1
ATOM 638 C C . ASN A 1 81 ? -18.149 -13.073 43.610 1.00 71.19 81 ASN A C 1
ATOM 640 O O . ASN A 1 81 ? -19.259 -13.401 43.192 1.00 71.19 81 ASN A O 1
ATOM 644 N N . TYR A 1 82 ? -17.023 -13.409 42.984 1.00 69.31 82 TYR A N 1
ATOM 645 C CA . TYR A 1 82 ? -17.005 -14.302 41.832 1.00 69.31 82 TYR A CA 1
ATOM 646 C C . TYR A 1 82 ? -17.211 -15.745 42.299 1.00 69.31 82 TYR A C 1
ATOM 648 O O . TYR A 1 82 ? -16.367 -16.319 42.989 1.00 69.31 82 TYR A O 1
ATOM 656 N N . LEU A 1 83 ? -18.332 -16.351 41.910 1.00 75.19 83 LEU A N 1
ATOM 657 C CA . LEU A 1 83 ? -18.549 -17.780 42.105 1.00 75.19 83 LEU A CA 1
ATOM 658 C C . LEU A 1 83 ? -17.583 -18.545 41.190 1.00 75.19 83 LEU A C 1
ATOM 660 O O . LEU A 1 83 ? -17.680 -18.464 39.964 1.00 75.19 83 LEU A O 1
ATOM 664 N N . LYS A 1 84 ? -16.635 -19.286 41.777 1.00 65.12 84 LYS A N 1
ATOM 665 C CA . LYS A 1 84 ? -15.779 -20.205 41.017 1.00 65.12 84 LYS A CA 1
ATOM 666 C C . LYS A 1 84 ? -16.660 -21.299 40.415 1.00 65.12 84 LYS A C 1
ATOM 668 O O . LYS A 1 84 ? -17.347 -22.015 41.140 1.00 65.12 84 LYS A O 1
ATOM 673 N N . ARG A 1 85 ? -16.649 -21.411 39.084 1.00 65.75 85 ARG A N 1
ATOM 674 C CA . ARG A 1 85 ? -17.293 -22.508 38.354 1.00 65.75 85 ARG A CA 1
ATOM 675 C C . ARG A 1 85 ? -16.703 -23.827 38.865 1.00 65.75 85 ARG A C 1
ATOM 677 O O . ARG A 1 85 ? -15.491 -24.000 38.815 1.00 65.75 85 ARG A O 1
ATOM 684 N N . ALA A 1 86 ? -17.549 -24.723 39.367 1.00 67.19 86 ALA A N 1
ATOM 685 C CA . ALA A 1 86 ? -17.132 -26.069 39.738 1.00 67.19 86 ALA A CA 1
ATOM 686 C C . ALA A 1 86 ? -16.706 -26.820 38.469 1.00 67.19 86 ALA A C 1
ATOM 688 O O . ALA A 1 86 ? -17.521 -27.017 37.564 1.00 67.19 86 ALA A O 1
ATOM 689 N N . GLU A 1 87 ? -15.428 -27.179 38.387 1.00 59.22 87 GLU A N 1
ATOM 690 C CA . GLU A 1 87 ? -14.929 -28.121 37.388 1.00 59.22 87 GLU A CA 1
ATOM 691 C C . GLU A 1 87 ? -15.518 -29.504 37.704 1.00 59.22 87 GLU A C 1
ATOM 693 O O . GLU A 1 87 ? -15.496 -29.946 38.856 1.00 59.22 87 GLU A O 1
ATOM 698 N N . LYS A 1 88 ? -16.126 -30.133 36.696 1.00 55.75 88 LYS A N 1
ATOM 699 C CA . LYS A 1 88 ? -16.594 -31.522 36.726 1.00 55.75 88 LYS A CA 1
ATOM 700 C C . LYS A 1 88 ? -15.639 -32.380 35.919 1.00 55.75 88 LYS A C 1
ATOM 702 O O . LYS A 1 88 ? -15.224 -31.889 34.846 1.00 55.75 88 LYS A O 1
#

Secondary structure (DSSP, 8-state):
--HHHHHHHHHHHHHHHHHHHHHHHHHHHHHHHHHHHHHHHHHHHHHHHHHHHHHHHHHHHHHHHHHHHHTS-PPPPS----------

Solvent-accessible surface area (backbone atoms only — not comparable to full-atom values): 5186 Å² total; per-residue (Å²): 132,60,70,70,58,57,53,52,53,50,53,51,52,51,51,52,52,53,52,52,52,53,54,50,53,53,53,50,52,53,52,51,53,52,52,53,53,49,53,52,48,53,51,53,51,51,51,50,54,53,51,51,50,53,52,50,50,53,52,49,50,52,51,51,56,46,46,38,41,73,77,63,68,51,72,86,73,94,74,84,85,79,80,77,78,81,86,127

Mean predicted aligned error: 12.39 Å